Protein AF-A0A5E4CNP3-F1 (afdb_monomer_lite)

Radius of gyration: 19.16 Å; chains: 1; bounding box: 56×32×49 Å

Foldseek 3Di:
DVVVVVVVVVVVVVVVVVVVVVVVVVCVVVVNDDDDAAEAEAEQCVVPDLVNLVVLVVCCVDPRHHNYDYHHPDLCNLLRSLVSLCVVVVAAEDPQLSVVRSVVCVQAPSVVSSVLRVQLCVQCVVVVHRHRDNVSSVVSCVVVPDPGPDPPD

Sequence (153 aa):
MEIKKTEVLIEYFHRAIGEINKVGNKYIDQGVSELVPSVLFVDEVHILDIKGFTSLHQALESSIIPIMIFASNRGHCVIRTTKIRAQMEWIHISEEALNHLGKMGTKTTLRSLVQLLTPANLLAKINGKDSIEQESMEETSKLFMMPNPQPRS

pLDDT: mean 72.31, std 10.83, range [38.94, 89.69]

Organism: Marmota monax (NCBI:txid9995)

Secondary structure (DSSP, 8-state):
-HHHHHHHHHHHHHHHHHHHHHHHHHHHHTTS---PPPEEEETTGGG--HHHHHHHHHHHHSSS--EEEE--SSTTHHHHHHHHHHHHTT-EE-HHHHHHHHHHHHHS-HHHHHHHHHHHHHHHHHTT-SEE-HHHHHHHHHHTT--------

InterPro domains:
  IPR010339 TIP49, P-loop domain [PF06068] (19-86)
  IPR027238 RuvB-like [PTHR11093] (19-83)
  IPR027417 P-loop containing nucleoside triphosphate hydrolase [G3DSA:3.40.50.300] (20-86)
  IPR027417 P-loop containing nucleoside triphosphate hydrolase [SSF52540] (36-142)

Structure (mmCIF, N/CA/C/O backbone):
data_AF-A0A5E4CNP3-F1
#
_entry.id   AF-A0A5E4CNP3-F1
#
loop_
_atom_site.group_PDB
_atom_site.id
_atom_site.type_symbol
_atom_site.label_atom_id
_atom_site.label_alt_id
_atom_site.label_comp_id
_atom_site.label_asym_id
_atom_site.label_entity_id
_atom_site.label_seq_id
_atom_site.pdbx_PDB_ins_code
_atom_site.Cartn_x
_atom_site.Cartn_y
_atom_site.Cartn_z
_atom_site.occupancy
_atom_site.B_iso_or_equiv
_atom_site.auth_seq_id
_atom_site.auth_comp_id
_atom_site.auth_asym_id
_atom_site.auth_atom_id
_atom_site.pdbx_PDB_model_num
ATOM 1 N N . MET A 1 1 ? 32.335 -14.540 2.575 1.00 49.75 1 MET A N 1
ATOM 2 C CA . MET A 1 1 ? 32.788 -14.098 1.234 1.00 49.75 1 MET A CA 1
ATOM 3 C C . MET A 1 1 ? 31.619 -13.927 0.257 1.00 49.75 1 MET A C 1
ATOM 5 O O . MET A 1 1 ? 31.687 -13.029 -0.567 1.00 49.75 1 MET A O 1
ATOM 9 N N . GLU A 1 2 ? 30.536 -14.707 0.375 1.00 53.06 2 GLU A N 1
ATOM 10 C CA . GLU A 1 2 ? 29.343 -14.592 -0.490 1.00 53.06 2 GLU A CA 1
ATOM 11 C C . GLU A 1 2 ? 28.507 -13.319 -0.284 1.00 53.06 2 GLU A C 1
ATOM 13 O O . GLU A 1 2 ? 28.112 -12.710 -1.269 1.00 53.06 2 GLU A O 1
ATOM 18 N N . ILE A 1 3 ? 28.320 -12.846 0.955 1.00 52.38 3 ILE A N 1
ATOM 19 C CA . ILE A 1 3 ? 27.497 -11.649 1.247 1.00 52.38 3 ILE A CA 1
ATOM 20 C C . ILE A 1 3 ? 28.026 -10.395 0.518 1.00 52.38 3 ILE A C 1
ATOM 22 O O . ILE A 1 3 ? 27.251 -9.644 -0.067 1.00 52.38 3 ILE A O 1
ATOM 26 N N . LYS A 1 4 ? 29.357 -10.234 0.437 1.00 55.25 4 LYS A N 1
ATOM 27 C CA . LYS A 1 4 ? 30.001 -9.127 -0.294 1.00 55.25 4 LYS A CA 1
ATOM 28 C C . LYS A 1 4 ? 29.772 -9.180 -1.808 1.00 55.25 4 LYS A C 1
ATOM 30 O O . LYS A 1 4 ? 29.742 -8.136 -2.443 1.00 55.25 4 LYS A O 1
ATOM 35 N N . LYS A 1 5 ? 29.627 -10.370 -2.409 1.00 56.72 5 LYS A N 1
ATOM 36 C CA . LYS A 1 5 ? 29.337 -10.482 -3.850 1.00 56.72 5 LYS A CA 1
ATOM 37 C C . LYS A 1 5 ? 27.907 -10.048 -4.158 1.00 56.72 5 LYS A C 1
ATOM 39 O O . LYS A 1 5 ? 27.693 -9.391 -5.170 1.00 56.72 5 LYS A O 1
ATOM 44 N N . THR A 1 6 ? 26.959 -10.384 -3.286 1.00 55.00 6 THR A N 1
ATOM 45 C CA . THR A 1 6 ? 25.553 -9.995 -3.441 1.00 55.00 6 THR A CA 1
ATOM 46 C C . THR A 1 6 ? 25.374 -8.481 -3.327 1.00 55.00 6 THR A C 1
ATOM 48 O O . THR A 1 6 ? 24.694 -7.892 -4.159 1.00 55.00 6 THR A O 1
ATOM 51 N N . GLU A 1 7 ? 26.037 -7.831 -2.365 1.00 65.12 7 GLU A N 1
ATOM 52 C CA . GLU A 1 7 ? 26.006 -6.365 -2.221 1.00 65.12 7 GLU A CA 1
ATOM 53 C C . GLU A 1 7 ? 26.601 -5.646 -3.439 1.00 65.12 7 GLU A C 1
ATOM 55 O O . GLU A 1 7 ? 25.975 -4.737 -3.979 1.00 65.12 7 GLU A O 1
ATOM 60 N N . VAL A 1 8 ? 27.756 -6.104 -3.934 1.00 74.25 8 VAL A N 1
ATOM 61 C CA . VAL A 1 8 ? 28.399 -5.532 -5.131 1.00 74.25 8 VAL A CA 1
ATOM 62 C C . VAL A 1 8 ? 27.535 -5.720 -6.381 1.00 74.25 8 VAL A C 1
ATOM 64 O O . VAL A 1 8 ? 27.463 -4.829 -7.224 1.00 74.25 8 VAL A O 1
ATOM 67 N N . LEU A 1 9 ? 26.850 -6.860 -6.510 1.00 69.06 9 LEU A N 1
ATOM 68 C CA . LEU A 1 9 ? 25.945 -7.113 -7.633 1.00 69.06 9 LEU A CA 1
ATOM 69 C C . LEU A 1 9 ? 24.734 -6.168 -7.603 1.00 69.06 9 LEU A C 1
ATOM 71 O O . LEU A 1 9 ? 24.359 -5.627 -8.642 1.00 69.06 9 LEU A O 1
ATOM 75 N N . ILE A 1 10 ? 24.152 -5.943 -6.420 1.00 69.56 10 ILE A N 1
ATOM 76 C CA . ILE A 1 10 ? 23.043 -4.998 -6.222 1.00 69.56 10 ILE A CA 1
ATOM 77 C C . ILE A 1 10 ? 23.493 -3.570 -6.555 1.00 69.56 10 ILE A C 1
ATOM 79 O O . ILE A 1 10 ? 22.785 -2.849 -7.257 1.00 69.56 10 ILE A O 1
ATOM 83 N N . GLU A 1 11 ? 24.684 -3.170 -6.106 1.00 74.25 11 GLU A N 1
ATOM 84 C CA . GLU A 1 11 ? 25.258 -1.858 -6.415 1.00 74.25 11 GLU A CA 1
ATOM 85 C C . GLU A 1 11 ? 25.462 -1.669 -7.927 1.00 74.25 11 GLU A C 1
ATOM 87 O O . GLU A 1 11 ? 25.058 -0.652 -8.496 1.00 74.25 11 GLU A O 1
ATOM 92 N N . TYR A 1 12 ? 26.026 -2.674 -8.603 1.00 77.00 12 TYR A N 1
ATOM 93 C CA . TYR A 1 12 ? 26.245 -2.639 -10.048 1.00 77.00 12 TYR A CA 1
ATOM 94 C C . TYR A 1 12 ? 24.926 -2.549 -10.823 1.00 77.00 12 TYR A C 1
ATOM 96 O O . TYR A 1 12 ? 24.817 -1.793 -11.789 1.00 77.00 12 TYR A O 1
ATOM 104 N N . PHE A 1 13 ? 23.907 -3.283 -10.374 1.00 72.81 13 PHE A N 1
ATOM 105 C CA . PHE A 1 13 ? 22.581 -3.264 -10.979 1.00 72.81 13 PHE A CA 1
ATOM 106 C C . PHE A 1 13 ? 21.908 -1.893 -10.838 1.00 72.81 13 PHE A C 1
ATOM 108 O O . PHE A 1 13 ? 21.435 -1.338 -11.831 1.00 72.81 13 PHE A O 1
ATOM 115 N N . HIS A 1 14 ? 21.930 -1.295 -9.642 1.00 74.44 14 HIS A N 1
ATOM 116 C CA . HIS A 1 14 ? 21.411 0.060 -9.433 1.00 74.44 14 HIS A CA 1
ATOM 117 C C . HIS A 1 14 ? 22.147 1.095 -10.285 1.00 74.44 14 HIS A C 1
ATOM 119 O O . HIS A 1 14 ? 21.514 1.976 -10.869 1.00 74.44 14 HIS A O 1
ATOM 125 N N . ARG A 1 15 ? 23.472 0.969 -10.412 1.00 77.31 15 ARG A N 1
ATOM 126 C CA . ARG A 1 15 ? 24.269 1.851 -11.266 1.00 77.31 15 ARG A CA 1
ATOM 127 C C . ARG A 1 15 ? 23.888 1.712 -12.741 1.00 77.31 15 ARG A C 1
ATOM 129 O O . ARG A 1 15 ? 23.704 2.725 -13.408 1.00 77.31 15 ARG A O 1
ATOM 136 N N . ALA A 1 16 ? 23.715 0.487 -13.234 1.00 75.00 16 ALA A N 1
ATOM 137 C CA . ALA A 1 16 ? 23.291 0.235 -14.611 1.00 75.00 16 ALA A CA 1
ATOM 138 C C . ALA A 1 16 ? 21.899 0.823 -14.903 1.00 75.00 16 ALA A C 1
ATOM 140 O O . ALA A 1 16 ? 21.721 1.496 -15.916 1.00 75.00 16 ALA A O 1
ATOM 141 N N . ILE A 1 17 ? 20.937 0.640 -13.991 1.00 74.31 17 ILE A N 1
ATOM 142 C CA . ILE A 1 17 ? 19.592 1.233 -14.097 1.00 74.31 17 ILE A CA 1
ATOM 143 C C . ILE A 1 17 ? 19.681 2.767 -14.125 1.00 74.31 17 ILE A C 1
ATOM 145 O O . ILE A 1 17 ? 19.023 3.407 -14.942 1.00 74.31 17 ILE A O 1
ATOM 149 N N . GLY A 1 18 ? 20.519 3.366 -13.272 1.00 78.25 18 GLY A N 1
ATOM 150 C CA . GLY A 1 18 ? 20.725 4.815 -13.231 1.00 78.25 18 GLY A CA 1
ATOM 151 C C . GLY A 1 18 ? 21.272 5.389 -14.542 1.00 78.25 18 GLY A C 1
ATOM 152 O O . GLY A 1 18 ? 20.763 6.398 -15.030 1.00 78.25 18 GLY A O 1
ATOM 153 N N . GLU A 1 19 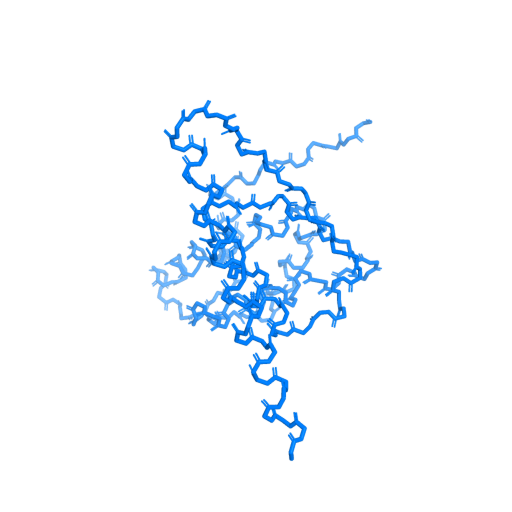? 22.263 4.727 -15.145 1.00 81.50 19 GLU A N 1
ATOM 154 C CA . GLU A 1 19 ? 22.816 5.122 -16.448 1.00 81.50 19 GLU A CA 1
ATOM 155 C C . GLU A 1 19 ? 21.769 5.007 -17.567 1.00 81.50 19 GLU A C 1
ATOM 157 O O . GLU A 1 19 ? 21.609 5.937 -18.361 1.00 81.50 19 GLU A O 1
ATOM 162 N N . ILE A 1 20 ? 20.994 3.916 -17.593 1.00 80.88 20 ILE A N 1
ATOM 163 C CA . ILE A 1 20 ? 19.904 3.725 -18.564 1.00 80.88 20 ILE A CA 1
ATOM 164 C C . ILE A 1 20 ? 18.847 4.823 -18.411 1.00 80.88 20 ILE A C 1
ATOM 166 O O . ILE A 1 20 ? 18.460 5.435 -19.405 1.00 80.88 20 ILE A O 1
ATOM 170 N N . ASN A 1 21 ? 18.425 5.129 -17.183 1.00 78.56 21 ASN A N 1
ATOM 171 C CA . ASN A 1 21 ? 17.427 6.166 -16.916 1.00 78.56 21 ASN A CA 1
ATOM 172 C C . ASN A 1 21 ? 17.912 7.552 -17.351 1.00 78.56 21 ASN A C 1
ATOM 174 O O . ASN A 1 21 ? 17.148 8.328 -17.918 1.00 78.56 21 ASN A O 1
ATOM 178 N N . LYS A 1 22 ? 19.193 7.863 -17.136 1.00 84.31 22 LYS A N 1
ATOM 179 C CA . LYS A 1 22 ? 19.790 9.133 -17.564 1.00 84.31 22 LYS A CA 1
ATOM 180 C C . LYS A 1 22 ? 19.779 9.284 -19.084 1.00 84.31 22 LYS A C 1
ATOM 182 O O . LYS A 1 22 ? 19.458 10.355 -19.597 1.00 84.31 22 LYS A O 1
ATOM 187 N N . VAL A 1 23 ? 20.129 8.218 -19.799 1.00 84.62 23 VAL A N 1
ATOM 188 C CA . VAL A 1 23 ? 20.118 8.193 -21.264 1.00 84.62 23 VAL A CA 1
ATOM 189 C C . VAL A 1 23 ? 18.684 8.260 -21.794 1.00 84.62 23 VAL A C 1
ATOM 191 O O . VAL A 1 23 ? 18.409 9.071 -22.672 1.00 84.62 23 VAL A O 1
ATOM 194 N N . GLY A 1 24 ? 17.763 7.483 -21.221 1.00 81.38 24 GLY A N 1
ATOM 195 C CA . GLY A 1 24 ? 16.344 7.495 -21.581 1.00 81.38 24 GLY A CA 1
ATOM 196 C C . GLY A 1 24 ? 15.707 8.874 -21.402 1.00 81.38 24 GLY A C 1
ATOM 197 O O . GLY A 1 24 ? 15.124 9.400 -22.345 1.00 81.38 24 GLY A O 1
ATOM 198 N N . ASN A 1 25 ? 15.912 9.511 -20.245 1.00 82.00 25 ASN A N 1
ATOM 199 C CA . ASN A 1 25 ? 15.406 10.861 -19.978 1.00 82.00 25 ASN A CA 1
ATOM 200 C C . ASN A 1 25 ? 15.953 11.892 -20.968 1.00 82.00 25 ASN A C 1
ATOM 202 O O . ASN A 1 25 ? 15.202 12.729 -21.453 1.00 82.00 25 ASN A O 1
ATOM 206 N N . LYS A 1 26 ? 17.227 11.784 -21.360 1.00 85.50 26 LYS A N 1
ATOM 207 C CA . LYS A 1 26 ? 17.808 12.671 -22.375 1.00 85.50 26 LYS A CA 1
ATOM 208 C C . LYS A 1 26 ? 17.099 12.556 -23.731 1.00 85.50 26 LYS A C 1
ATOM 210 O O . LYS A 1 26 ? 16.916 13.571 -24.394 1.00 85.50 26 LYS A O 1
ATOM 215 N N . TYR A 1 27 ? 16.709 11.353 -24.155 1.00 83.88 27 TYR A N 1
ATOM 216 C CA . TYR A 1 27 ? 15.967 11.166 -25.409 1.00 83.88 27 TYR A CA 1
ATOM 217 C C . TYR A 1 27 ? 14.518 11.660 -25.321 1.00 83.88 27 TYR A C 1
ATOM 219 O O . TYR A 1 27 ? 13.987 12.157 -26.317 1.00 83.88 27 TYR A O 1
ATOM 227 N N . ILE A 1 28 ? 13.913 11.581 -24.133 1.00 82.94 28 ILE A N 1
ATOM 228 C CA . ILE A 1 28 ? 12.589 12.148 -23.847 1.00 82.94 28 ILE A CA 1
ATOM 229 C C . ILE A 1 28 ? 12.639 13.679 -23.906 1.00 82.94 28 ILE A C 1
ATOM 231 O O . ILE A 1 28 ? 11.856 14.282 -24.635 1.00 82.94 28 ILE A O 1
ATOM 235 N N . ASP A 1 29 ? 13.615 14.305 -23.241 1.00 84.69 29 ASP A N 1
ATOM 236 C CA . ASP A 1 29 ? 13.800 15.765 -23.231 1.00 84.69 29 ASP A CA 1
ATOM 237 C C . ASP A 1 29 ? 14.104 16.332 -24.628 1.00 84.69 29 ASP A C 1
ATOM 239 O O . ASP A 1 29 ? 13.740 17.461 -24.951 1.00 84.69 29 ASP A O 1
ATOM 243 N N . GLN A 1 30 ? 14.768 15.544 -25.480 1.00 89.69 30 GLN A N 1
ATOM 244 C CA . GLN A 1 30 ? 15.049 15.899 -26.875 1.00 89.69 30 GLN A CA 1
ATOM 245 C C . GLN A 1 30 ? 13.852 15.673 -27.816 1.00 89.69 30 GLN A C 1
ATOM 247 O O . GLN A 1 30 ? 13.959 15.970 -29.005 1.00 89.69 30 GLN A O 1
ATOM 252 N N . GLY A 1 31 ? 12.734 15.136 -27.317 1.00 81.94 31 GLY A N 1
ATOM 253 C CA . GLY A 1 31 ? 11.542 14.831 -28.111 1.00 81.94 31 GLY A CA 1
ATOM 254 C C . GLY A 1 31 ? 11.729 13.683 -29.109 1.00 81.94 31 GLY A C 1
ATOM 255 O O . GLY A 1 31 ? 10.934 13.542 -30.034 1.00 81.94 31 GLY A O 1
ATOM 256 N N . VAL A 1 32 ? 12.782 12.873 -28.950 1.00 85.06 32 VAL A N 1
ATOM 257 C CA . VAL A 1 32 ? 13.113 11.748 -29.847 1.00 85.06 32 VAL A CA 1
ATOM 258 C C . VAL A 1 32 ? 12.363 10.476 -29.439 1.00 85.06 32 VAL A C 1
ATOM 260 O O . VAL A 1 32 ? 12.139 9.593 -30.264 1.00 85.06 32 VAL A O 1
ATOM 263 N N . SER A 1 33 ? 11.957 10.378 -28.172 1.00 78.31 33 SER A N 1
ATOM 264 C CA . SER A 1 33 ? 11.205 9.245 -27.637 1.00 78.31 33 SER A CA 1
ATOM 265 C C . SER A 1 33 ? 10.105 9.703 -26.690 1.00 78.31 33 SER A C 1
ATOM 267 O O . SER A 1 33 ? 10.337 10.562 -25.844 1.00 78.31 33 SER A O 1
ATOM 269 N N . GLU A 1 34 ? 8.941 9.070 -26.772 1.00 71.12 34 GLU A N 1
ATOM 270 C CA . GLU A 1 34 ? 7.873 9.221 -25.789 1.00 71.12 34 GLU A CA 1
ATOM 271 C C . GLU A 1 34 ? 7.932 8.070 -24.786 1.00 71.12 34 GLU A C 1
ATOM 273 O O . GLU A 1 34 ? 8.192 6.915 -25.134 1.00 71.12 34 GLU A O 1
ATOM 278 N N . LEU A 1 35 ? 7.695 8.391 -23.522 1.00 68.12 35 LEU A N 1
ATOM 279 C CA . LEU A 1 35 ? 7.672 7.403 -22.467 1.00 68.12 35 LEU A CA 1
ATOM 280 C C . LEU A 1 35 ? 6.260 6.822 -22.319 1.00 68.12 35 LEU A C 1
ATOM 282 O O . LEU A 1 35 ? 5.335 7.511 -21.896 1.00 68.12 35 LEU A O 1
ATOM 286 N N . VAL A 1 36 ? 6.109 5.534 -22.622 1.00 70.56 36 VAL A N 1
ATOM 287 C CA . VAL A 1 36 ? 4.823 4.837 -22.508 1.00 70.56 36 VAL A CA 1
ATOM 288 C C . VAL A 1 36 ? 4.695 4.194 -21.119 1.00 70.56 36 VAL A C 1
ATOM 290 O O . VAL A 1 36 ? 5.576 3.420 -20.732 1.00 70.56 36 VAL A O 1
ATOM 293 N N . PRO A 1 37 ? 3.613 4.455 -20.360 1.00 62.94 37 PRO A N 1
ATOM 294 C CA . PRO A 1 37 ? 3.361 3.782 -19.089 1.00 62.94 37 PRO A CA 1
ATOM 295 C C . PRO A 1 37 ? 3.243 2.268 -19.294 1.00 62.94 37 PRO A C 1
ATOM 297 O O . PRO A 1 37 ? 2.395 1.801 -20.055 1.00 62.94 37 PRO A O 1
ATOM 300 N N . SER A 1 38 ? 4.078 1.486 -18.612 1.00 68.56 38 SER A N 1
ATOM 301 C CA . SER A 1 38 ? 3.994 0.025 -18.656 1.00 68.56 38 SER A CA 1
ATOM 302 C C . SER A 1 38 ? 2.976 -0.509 -17.643 1.00 68.56 38 SER A C 1
ATOM 304 O O . SER A 1 38 ? 2.619 0.155 -16.669 1.00 68.56 38 SER A O 1
ATOM 306 N N . VAL A 1 39 ? 2.470 -1.721 -17.877 1.00 69.19 39 VAL A N 1
ATOM 307 C CA . VAL A 1 39 ? 1.619 -2.440 -16.920 1.00 69.19 39 VAL A CA 1
ATOM 308 C C . VAL A 1 39 ? 2.489 -3.467 -16.206 1.00 69.19 39 VAL A C 1
ATOM 310 O O . VAL A 1 39 ? 3.126 -4.291 -16.859 1.00 69.19 39 VAL A O 1
ATOM 313 N N . LEU A 1 40 ? 2.510 -3.436 -14.874 1.00 72.25 40 LEU A N 1
ATOM 314 C CA . LEU A 1 40 ? 3.175 -4.453 -14.065 1.00 72.25 40 LEU A CA 1
ATOM 315 C C . LEU A 1 40 ? 2.121 -5.384 -13.471 1.00 72.25 40 LEU A C 1
ATOM 317 O O . LEU A 1 40 ? 1.318 -4.960 -12.641 1.00 72.25 40 LEU A O 1
ATOM 321 N N . PHE A 1 41 ? 2.136 -6.651 -13.875 1.00 73.81 41 PHE A N 1
ATOM 322 C CA . PHE A 1 41 ? 1.270 -7.677 -13.303 1.00 73.81 41 PHE A CA 1
ATOM 323 C C . PHE A 1 41 ? 2.028 -8.470 -12.237 1.00 73.81 41 PHE A C 1
ATOM 325 O O . PHE A 1 41 ? 3.110 -8.992 -12.500 1.00 73.81 41 PHE A O 1
ATOM 332 N N . VAL A 1 42 ? 1.460 -8.559 -11.038 1.00 76.06 42 VAL A N 1
ATOM 333 C CA . VAL A 1 42 ? 1.998 -9.345 -9.925 1.00 76.06 42 VAL A CA 1
ATOM 334 C C . VAL A 1 42 ? 0.954 -10.381 -9.545 1.00 76.06 42 VAL A C 1
ATOM 336 O O . VAL A 1 42 ? -0.060 -10.045 -8.931 1.00 76.06 42 VAL A O 1
ATOM 339 N N . ASP A 1 43 ? 1.211 -11.629 -9.923 1.00 77.81 43 ASP A N 1
ATOM 340 C CA . ASP A 1 43 ? 0.388 -12.764 -9.518 1.00 77.81 43 ASP A CA 1
ATOM 341 C C . ASP A 1 43 ? 0.773 -13.259 -8.120 1.00 77.81 43 ASP A C 1
ATOM 343 O O . ASP A 1 43 ? 1.900 -13.067 -7.661 1.00 77.81 43 ASP A O 1
ATOM 347 N N . GLU A 1 44 ? -0.180 -13.877 -7.434 1.00 73.62 44 GLU A N 1
ATOM 348 C CA . GLU A 1 44 ? -0.048 -14.415 -6.081 1.00 73.62 44 GLU A CA 1
ATOM 349 C C . GLU A 1 44 ? 0.653 -13.481 -5.084 1.00 73.62 44 GLU A C 1
ATOM 351 O O . GLU A 1 44 ? 1.457 -13.888 -4.242 1.00 73.62 44 GLU A O 1
ATOM 356 N N . VAL A 1 45 ? 0.274 -12.203 -5.111 1.00 70.94 45 VAL A N 1
ATOM 357 C CA . VAL A 1 45 ? 0.823 -11.139 -4.247 1.00 70.94 45 VAL A CA 1
ATOM 358 C C . VAL A 1 45 ? 0.756 -11.460 -2.742 1.00 70.94 45 VAL A C 1
ATOM 360 O O . VAL A 1 45 ? 1.480 -10.878 -1.939 1.00 70.94 45 VAL A O 1
ATOM 363 N N . HIS A 1 46 ? -0.066 -12.426 -2.323 1.00 71.62 46 HIS A N 1
ATOM 364 C CA . HIS A 1 46 ? -0.097 -12.918 -0.945 1.00 71.62 46 HIS A CA 1
ATOM 365 C C . HIS A 1 46 ? 1.234 -13.563 -0.485 1.00 71.62 46 HIS A C 1
ATOM 367 O O . HIS A 1 46 ? 1.474 -13.670 0.722 1.00 71.62 46 HIS A O 1
ATOM 373 N N . ILE A 1 47 ? 2.100 -13.973 -1.417 1.00 75.38 47 ILE A N 1
ATOM 374 C CA . ILE A 1 47 ? 3.453 -14.490 -1.155 1.00 75.38 47 ILE A CA 1
ATOM 375 C C . ILE A 1 47 ? 4.421 -13.344 -0.811 1.00 75.38 47 ILE A C 1
ATOM 377 O O . ILE A 1 47 ? 5.383 -13.546 -0.070 1.00 75.38 47 ILE A O 1
ATOM 381 N N . LEU A 1 48 ? 4.140 -12.125 -1.281 1.00 71.62 48 LEU A N 1
ATOM 382 C CA . LEU A 1 48 ? 5.041 -10.981 -1.186 1.00 71.62 48 LEU A CA 1
ATOM 383 C C . LEU A 1 48 ? 5.184 -10.472 0.255 1.00 71.62 48 LEU A C 1
ATOM 385 O O . LEU A 1 48 ? 4.198 -10.143 0.919 1.00 71.62 48 LEU A O 1
ATOM 389 N N . ASP A 1 49 ? 6.408 -10.410 0.770 1.00 72.88 49 ASP A N 1
ATOM 390 C CA . ASP A 1 49 ? 6.719 -9.918 2.114 1.00 72.88 49 ASP A CA 1
ATOM 391 C C . ASP A 1 49 ? 6.711 -8.380 2.204 1.00 72.88 49 ASP A C 1
ATOM 393 O O . ASP A 1 49 ? 6.543 -7.668 1.214 1.00 72.88 49 ASP A O 1
ATOM 397 N N . ILE A 1 50 ? 6.865 -7.852 3.424 1.00 65.31 50 ILE A N 1
ATOM 398 C CA . ILE A 1 50 ? 6.857 -6.400 3.665 1.00 65.31 50 ILE A CA 1
ATOM 399 C C . ILE A 1 50 ? 7.927 -5.670 2.848 1.00 65.31 50 ILE A C 1
ATOM 401 O O . ILE A 1 50 ? 7.670 -4.580 2.347 1.00 65.31 50 ILE A O 1
ATOM 405 N N . LYS A 1 51 ? 9.096 -6.293 2.653 1.00 68.00 51 LYS A N 1
ATOM 406 C CA . LYS A 1 51 ? 10.199 -5.717 1.880 1.00 68.00 51 LYS A CA 1
ATOM 407 C C . LYS A 1 51 ? 9.839 -5.612 0.402 1.00 68.00 51 LYS A C 1
ATOM 409 O O . LYS A 1 51 ? 10.054 -4.555 -0.183 1.00 68.00 51 LYS A O 1
ATOM 414 N N . GLY A 1 52 ? 9.226 -6.649 -0.171 1.00 72.12 52 GLY A N 1
ATOM 415 C CA . GLY A 1 52 ? 8.719 -6.613 -1.540 1.00 72.12 52 GLY A CA 1
ATOM 416 C C . GLY A 1 52 ? 7.686 -5.505 -1.745 1.00 72.12 52 GLY A C 1
ATOM 417 O O . GLY A 1 52 ? 7.768 -4.768 -2.725 1.00 72.12 52 GLY A O 1
ATOM 418 N N . PHE A 1 53 ? 6.766 -5.312 -0.795 1.00 71.00 53 PHE A N 1
ATOM 419 C CA . PHE A 1 53 ? 5.809 -4.202 -0.858 1.00 71.00 53 PHE A CA 1
ATOM 420 C C . PHE A 1 53 ? 6.476 -2.828 -0.763 1.00 71.00 53 PHE A C 1
ATOM 422 O O . PHE A 1 53 ? 6.097 -1.932 -1.512 1.00 71.00 53 PHE A O 1
ATOM 429 N N . THR A 1 54 ? 7.471 -2.651 0.110 1.00 68.69 54 THR A N 1
ATOM 430 C CA . THR A 1 54 ? 8.227 -1.393 0.203 1.00 68.69 54 THR A CA 1
ATOM 431 C C . THR A 1 54 ? 8.963 -1.087 -1.101 1.00 68.69 54 THR A C 1
ATOM 433 O O . THR A 1 54 ? 8.892 0.040 -1.579 1.00 68.69 54 THR A O 1
ATOM 436 N N . SER A 1 55 ? 9.600 -2.079 -1.729 1.00 71.56 55 SER A N 1
ATOM 437 C CA . SER A 1 55 ? 10.276 -1.893 -3.021 1.00 71.56 55 SER A CA 1
ATOM 438 C C . SER A 1 55 ? 9.304 -1.567 -4.158 1.00 71.56 55 SER A C 1
ATOM 440 O O . SER A 1 55 ? 9.584 -0.688 -4.971 1.00 71.56 55 SER A O 1
ATOM 442 N N . LEU A 1 56 ? 8.135 -2.216 -4.205 1.00 72.44 56 LEU A N 1
ATOM 443 C CA . LEU A 1 56 ? 7.083 -1.859 -5.163 1.00 72.44 56 LEU A CA 1
ATOM 444 C C . LEU A 1 56 ? 6.559 -0.444 -4.913 1.00 72.44 56 LEU A C 1
ATOM 446 O O . LEU A 1 56 ? 6.314 0.292 -5.860 1.00 72.44 56 LEU A O 1
ATOM 450 N N . HIS A 1 57 ? 6.417 -0.041 -3.652 1.00 68.81 57 HIS A N 1
ATOM 451 C CA . HIS A 1 57 ? 5.982 1.305 -3.304 1.00 68.81 57 HIS A CA 1
ATOM 452 C C . HIS A 1 57 ? 6.999 2.370 -3.724 1.00 68.81 57 HIS A C 1
ATOM 454 O O . HIS A 1 57 ? 6.615 3.362 -4.327 1.00 68.81 57 HIS A O 1
ATOM 460 N N . GLN A 1 58 ? 8.293 2.124 -3.515 1.00 70.88 58 GLN A N 1
ATOM 461 C CA . GLN A 1 58 ? 9.359 2.990 -4.029 1.00 70.88 58 GLN A CA 1
ATOM 462 C C . GLN A 1 58 ? 9.316 3.098 -5.561 1.00 70.88 58 GLN 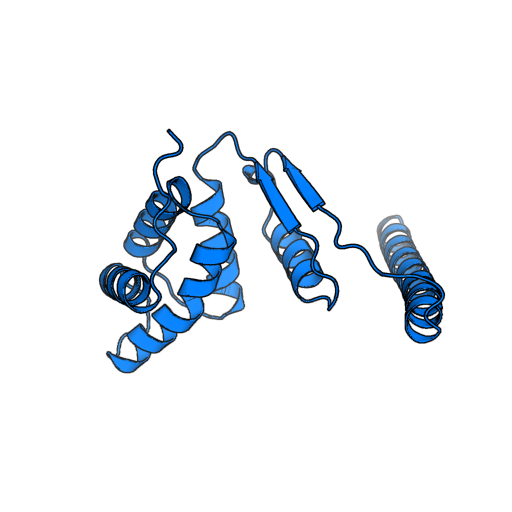A C 1
ATOM 464 O O . GLN A 1 58 ? 9.515 4.175 -6.114 1.00 70.88 58 GLN A O 1
ATOM 469 N N . ALA A 1 59 ? 8.990 2.006 -6.262 1.00 67.75 59 ALA A N 1
ATOM 470 C CA . ALA A 1 59 ? 8.780 2.042 -7.709 1.00 67.75 59 ALA A CA 1
ATOM 471 C C . ALA A 1 59 ? 7.531 2.856 -8.113 1.00 67.75 59 ALA A C 1
ATOM 473 O O . ALA A 1 59 ? 7.510 3.426 -9.200 1.00 67.75 59 ALA A O 1
ATOM 474 N N . LEU A 1 60 ? 6.515 2.943 -7.244 1.00 60.88 60 LEU A N 1
ATOM 475 C CA . LEU A 1 60 ? 5.322 3.782 -7.428 1.00 60.88 60 LEU A CA 1
ATOM 476 C C . LEU A 1 60 ? 5.552 5.262 -7.064 1.00 60.88 60 LEU A C 1
ATOM 478 O O . LEU A 1 60 ? 4.726 6.091 -7.426 1.00 60.88 60 LEU A O 1
ATOM 482 N N . GLU A 1 61 ? 6.629 5.602 -6.356 1.00 60.06 61 GLU A N 1
ATOM 483 C CA . GLU A 1 61 ? 7.026 6.993 -6.066 1.00 60.06 61 GLU A CA 1
ATOM 484 C C . GLU A 1 61 ? 7.891 7.604 -7.182 1.00 60.06 61 GLU A C 1
ATOM 486 O O . GLU A 1 61 ? 8.126 8.812 -7.209 1.00 60.06 61 GLU A O 1
ATOM 491 N N . SER A 1 62 ? 8.347 6.781 -8.131 1.00 62.38 62 SER A N 1
ATOM 492 C CA . SER A 1 62 ? 9.006 7.245 -9.350 1.00 62.38 62 SER A CA 1
ATOM 493 C C . SER A 1 62 ? 8.043 8.082 -10.197 1.00 62.38 62 SER A C 1
ATOM 495 O O . SER A 1 62 ? 6.850 7.794 -10.263 1.00 62.38 62 SER A O 1
ATOM 497 N N . SER A 1 63 ? 8.560 9.077 -10.925 1.00 53.84 63 SER A N 1
ATOM 498 C CA . SER A 1 63 ? 7.763 9.909 -11.846 1.00 53.84 63 SER A CA 1
ATOM 499 C C . SER A 1 63 ? 7.067 9.100 -12.949 1.00 53.84 63 SER A C 1
ATOM 501 O O . SER A 1 63 ? 6.141 9.586 -13.595 1.00 53.84 63 SER A O 1
ATOM 503 N N . ILE A 1 64 ? 7.498 7.853 -13.143 1.00 59.56 64 ILE A N 1
ATOM 504 C CA . ILE A 1 64 ? 6.999 6.908 -14.130 1.00 59.56 64 ILE A CA 1
ATOM 505 C C . ILE A 1 64 ? 6.347 5.760 -13.371 1.00 59.56 64 ILE A C 1
ATOM 507 O O . ILE A 1 64 ? 6.999 4.779 -13.014 1.00 59.56 64 ILE A O 1
ATOM 511 N N . ILE A 1 65 ? 5.055 5.904 -13.098 1.00 56.16 65 ILE A N 1
ATOM 512 C CA . ILE A 1 65 ? 4.292 4.915 -12.342 1.00 56.16 65 ILE A CA 1
ATOM 513 C C . ILE A 1 65 ? 3.677 3.921 -13.332 1.00 56.16 65 ILE A C 1
ATOM 515 O O . ILE A 1 65 ? 2.728 4.285 -14.036 1.00 56.16 65 ILE A O 1
ATOM 519 N N . PRO A 1 66 ? 4.152 2.664 -13.401 1.00 61.66 66 PRO A N 1
ATOM 520 C CA . PRO A 1 66 ? 3.452 1.647 -14.163 1.00 61.66 66 PRO A CA 1
ATOM 521 C C . PRO A 1 66 ? 2.085 1.361 -13.534 1.00 61.66 66 PRO A C 1
ATOM 523 O O . PRO A 1 66 ? 1.906 1.402 -12.310 1.00 61.66 66 PRO A O 1
ATOM 526 N N . ILE A 1 67 ? 1.097 1.019 -14.360 1.00 63.19 67 ILE A N 1
ATOM 527 C CA . ILE A 1 67 ? -0.181 0.518 -13.852 1.00 63.19 67 ILE A CA 1
ATOM 528 C C . ILE A 1 67 ? 0.096 -0.844 -13.206 1.00 63.19 67 ILE A C 1
ATOM 530 O O . ILE A 1 67 ? 0.306 -1.834 -13.900 1.00 63.19 67 ILE A O 1
ATOM 534 N N . MET A 1 68 ? 0.121 -0.897 -11.872 1.00 68.50 68 MET A N 1
ATOM 535 C CA . MET A 1 68 ? 0.247 -2.155 -11.134 1.00 68.50 68 MET A CA 1
ATOM 536 C C . MET A 1 68 ? -1.096 -2.875 -11.038 1.00 68.50 68 MET A C 1
ATOM 538 O O . MET A 1 68 ? -2.076 -2.321 -10.533 1.00 68.50 68 MET A O 1
ATOM 542 N N . ILE A 1 69 ? -1.112 -4.131 -11.475 1.00 71.00 69 ILE A N 1
ATOM 543 C CA . ILE A 1 69 ? -2.226 -5.060 -11.330 1.00 71.00 69 ILE A CA 1
ATOM 544 C C . ILE A 1 69 ? -1.764 -6.182 -10.408 1.00 71.00 69 ILE A C 1
ATOM 546 O O . ILE A 1 69 ? -0.875 -6.956 -10.749 1.00 71.00 69 ILE A O 1
ATOM 550 N N . PHE A 1 70 ? -2.382 -6.263 -9.235 1.00 74.38 70 PHE A N 1
ATOM 551 C CA . PHE A 1 70 ? -2.167 -7.358 -8.301 1.00 74.38 70 PHE A CA 1
ATOM 552 C C . PHE A 1 70 ? -3.257 -8.408 -8.493 1.00 74.38 70 PHE A C 1
ATOM 554 O O . PHE A 1 70 ? -4.442 -8.089 -8.382 1.00 74.38 70 PHE A O 1
ATOM 561 N N . ALA A 1 71 ? -2.860 -9.651 -8.736 1.00 66.19 71 ALA A N 1
ATOM 562 C CA . ALA A 1 71 ? -3.737 -10.806 -8.685 1.00 66.19 71 ALA A CA 1
ATOM 563 C C . ALA A 1 71 ? -3.425 -11.622 -7.428 1.00 66.19 71 ALA A C 1
ATOM 565 O O . ALA A 1 71 ? -2.274 -11.849 -7.059 1.00 66.19 71 ALA A O 1
ATOM 566 N N . SER A 1 72 ? -4.477 -12.010 -6.716 1.00 64.38 72 SER A N 1
ATOM 567 C CA . SER A 1 72 ? -4.391 -12.937 -5.595 1.00 64.38 72 SER A CA 1
ATOM 568 C C . SER A 1 72 ? -5.624 -13.808 -5.621 1.00 64.38 72 SER A C 1
ATOM 570 O O . SER A 1 72 ? -6.741 -13.300 -5.523 1.00 64.38 72 SER A O 1
ATOM 572 N N . ASN A 1 73 ? -5.422 -15.119 -5.632 1.00 67.19 73 ASN A N 1
ATOM 573 C CA . ASN A 1 73 ? -6.512 -16.083 -5.495 1.00 67.19 73 ASN A CA 1
ATOM 574 C C . ASN A 1 73 ? -6.971 -16.237 -4.032 1.00 67.19 73 ASN A C 1
ATOM 576 O O . ASN A 1 73 ? -7.853 -17.029 -3.707 1.00 67.19 73 ASN A O 1
ATOM 580 N N . ARG A 1 74 ? -6.373 -15.455 -3.122 1.00 56.94 74 ARG A N 1
ATOM 581 C CA . ARG A 1 74 ? -6.697 -15.384 -1.696 1.00 56.94 74 ARG A CA 1
ATOM 582 C C . ARG A 1 74 ? -7.116 -13.955 -1.361 1.00 56.94 74 ARG A C 1
ATOM 584 O O . ARG A 1 74 ? -6.288 -13.047 -1.442 1.00 56.94 74 ARG A O 1
ATOM 591 N N . GLY A 1 75 ? -8.361 -13.742 -0.933 1.00 54.78 75 GLY A N 1
ATOM 592 C CA . GLY A 1 75 ? -8.937 -12.425 -0.587 1.00 54.78 75 GLY A CA 1
ATOM 593 C C . GLY A 1 75 ? -8.240 -11.641 0.546 1.00 54.78 75 GLY A C 1
ATOM 594 O O . GLY A 1 75 ? -8.748 -10.618 0.986 1.00 54.78 75 GLY A O 1
ATOM 595 N N . HIS A 1 76 ? -7.073 -12.091 1.018 1.00 59.06 76 HIS A N 1
ATOM 596 C CA . HIS A 1 76 ? -6.296 -11.518 2.122 1.00 59.06 76 HIS A CA 1
ATOM 597 C C . HIS A 1 76 ? -5.250 -10.468 1.708 1.00 59.06 76 HIS A C 1
ATOM 599 O O . HIS A 1 76 ? -4.623 -9.867 2.580 1.00 59.06 76 HIS A O 1
ATOM 605 N N . CYS A 1 77 ? -5.032 -10.229 0.409 1.00 62.12 77 CYS A N 1
ATOM 606 C CA . CYS A 1 77 ? -4.003 -9.285 -0.051 1.00 62.12 77 CYS A CA 1
ATOM 607 C C . CYS A 1 77 ? -4.231 -7.854 0.476 1.00 62.12 77 CYS A C 1
ATOM 609 O O . CYS A 1 77 ? -3.290 -7.187 0.903 1.00 62.12 77 CYS A O 1
ATOM 611 N N . VAL A 1 78 ? -5.490 -7.416 0.519 1.00 64.06 78 VAL A N 1
ATOM 612 C CA . VAL A 1 78 ? -5.879 -6.054 0.906 1.00 64.06 78 VAL A CA 1
ATOM 613 C C . VAL A 1 78 ? -5.419 -5.706 2.322 1.00 64.06 78 VAL A C 1
ATOM 615 O O . VAL A 1 78 ? -4.769 -4.687 2.531 1.00 64.06 78 VAL A O 1
ATOM 618 N N . ILE A 1 79 ? -5.678 -6.598 3.279 1.00 68.50 79 ILE A N 1
ATOM 619 C CA . ILE A 1 79 ? -5.384 -6.390 4.704 1.00 68.50 79 ILE A CA 1
ATOM 620 C C . ILE A 1 79 ? -3.876 -6.196 4.926 1.00 68.50 79 ILE A C 1
ATOM 622 O O . ILE A 1 79 ? -3.452 -5.339 5.702 1.00 68.50 79 ILE A O 1
ATOM 626 N N . ARG A 1 80 ? -3.051 -6.973 4.218 1.00 66.62 80 ARG A N 1
ATOM 627 C CA . ARG A 1 80 ? -1.590 -6.949 4.357 1.00 66.62 80 ARG A CA 1
ATOM 628 C C . ARG A 1 80 ? -0.992 -5.666 3.783 1.00 66.62 80 ARG A C 1
ATOM 630 O O . ARG A 1 80 ? -0.209 -5.017 4.471 1.00 66.62 80 ARG A O 1
ATOM 637 N N . THR A 1 81 ? -1.414 -5.258 2.587 1.00 66.75 81 THR A N 1
ATOM 638 C CA . THR A 1 81 ? -0.960 -4.015 1.939 1.00 66.75 81 THR A CA 1
ATOM 639 C C . THR A 1 81 ? -1.324 -2.780 2.767 1.00 66.75 81 THR A C 1
ATOM 641 O O . THR A 1 81 ? -0.479 -1.918 3.004 1.00 66.75 81 THR A O 1
ATOM 644 N N . THR A 1 82 ? -2.555 -2.722 3.280 1.00 74.19 82 THR A N 1
ATOM 645 C CA . THR A 1 82 ? -3.024 -1.640 4.154 1.00 74.19 82 THR A CA 1
ATOM 646 C C . THR A 1 82 ? -2.222 -1.560 5.451 1.00 74.19 82 THR A C 1
ATOM 648 O O . THR A 1 82 ? -1.809 -0.473 5.846 1.00 74.19 82 THR A O 1
ATOM 651 N N . LYS A 1 83 ? -1.954 -2.700 6.101 1.00 75.25 83 LYS A N 1
ATOM 652 C CA . LYS A 1 83 ? -1.175 -2.748 7.346 1.00 75.25 83 LYS A CA 1
ATOM 653 C C . LYS A 1 83 ? 0.252 -2.242 7.148 1.00 75.25 83 LYS A C 1
ATOM 655 O O . LYS A 1 83 ? 0.743 -1.462 7.956 1.00 75.25 83 LYS A O 1
ATOM 660 N N . ILE A 1 84 ? 0.890 -2.643 6.051 1.00 73.06 84 ILE A N 1
ATOM 661 C CA . ILE A 1 84 ? 2.237 -2.194 5.690 1.00 73.06 84 ILE A CA 1
ATOM 662 C C . ILE A 1 84 ? 2.252 -0.681 5.442 1.00 73.06 84 ILE A C 1
ATOM 664 O O . ILE A 1 84 ? 3.126 0.020 5.947 1.00 73.06 84 ILE A O 1
ATOM 668 N N . ARG A 1 85 ? 1.260 -0.154 4.714 1.00 76.25 85 ARG A N 1
ATOM 669 C CA . ARG A 1 85 ? 1.162 1.287 4.464 1.00 76.25 85 ARG A CA 1
ATOM 670 C C . ARG A 1 85 ? 0.937 2.085 5.746 1.00 76.25 85 ARG A C 1
ATOM 672 O O . ARG A 1 85 ? 1.604 3.092 5.952 1.00 76.25 85 ARG A O 1
ATOM 679 N N . ALA A 1 86 ? 0.049 1.606 6.612 1.00 80.75 86 ALA A N 1
ATOM 680 C CA . ALA A 1 86 ? -0.207 2.221 7.906 1.00 80.75 86 ALA A CA 1
ATOM 681 C C . ALA A 1 86 ? 1.067 2.282 8.761 1.00 80.75 86 ALA A C 1
ATOM 683 O O . ALA A 1 86 ? 1.377 3.326 9.320 1.00 80.75 86 ALA A O 1
ATOM 684 N N . GLN A 1 87 ? 1.860 1.205 8.782 1.00 76.50 87 GLN A N 1
ATOM 685 C CA . GLN A 1 87 ? 3.150 1.182 9.477 1.00 76.50 87 GLN A CA 1
ATOM 686 C C . GLN A 1 87 ? 4.148 2.206 8.919 1.00 76.50 87 GLN A C 1
ATOM 688 O O . GLN A 1 87 ? 4.843 2.848 9.700 1.00 76.50 87 GLN A O 1
ATOM 693 N N . MET A 1 88 ? 4.217 2.385 7.596 1.00 70.25 88 MET A N 1
ATOM 694 C CA . MET A 1 88 ? 5.112 3.378 6.982 1.00 70.25 88 MET A CA 1
ATOM 695 C C . MET A 1 88 ? 4.706 4.821 7.297 1.00 70.25 88 MET A C 1
ATOM 697 O O . MET A 1 88 ? 5.566 5.665 7.531 1.00 70.25 88 MET A O 1
ATOM 701 N N . GLU A 1 89 ? 3.404 5.104 7.311 1.00 72.69 89 GLU A N 1
ATOM 702 C CA . GLU A 1 89 ? 2.867 6.436 7.616 1.00 72.69 89 GLU A CA 1
ATOM 703 C C . GLU A 1 89 ? 2.724 6.692 9.131 1.00 72.69 89 GLU A C 1
ATOM 705 O O . GLU A 1 89 ? 2.184 7.723 9.533 1.00 72.69 89 GLU A O 1
ATOM 710 N N . TRP A 1 90 ? 3.209 5.774 9.979 1.00 77.88 90 TRP A N 1
ATOM 711 C CA . TRP A 1 90 ? 3.063 5.821 11.441 1.00 77.88 90 TRP A CA 1
ATOM 712 C C . TRP A 1 90 ? 1.600 5.951 11.903 1.00 77.88 90 TRP A C 1
ATOM 714 O O . TRP A 1 90 ? 1.284 6.612 12.893 1.00 77.88 90 TRP A O 1
ATOM 724 N N . ILE A 1 91 ? 0.692 5.310 11.170 1.00 83.50 91 ILE A N 1
ATOM 725 C CA . ILE A 1 91 ? -0.750 5.303 11.407 1.00 83.50 91 ILE A CA 1
ATOM 726 C C . ILE A 1 91 ? -1.124 4.063 12.214 1.00 83.50 91 ILE A C 1
ATOM 728 O O . ILE A 1 91 ? -0.814 2.933 11.829 1.00 83.50 91 ILE A O 1
ATOM 732 N N . HIS A 1 92 ? -1.859 4.269 13.304 1.00 83.50 92 HIS A N 1
ATOM 733 C CA . HIS A 1 92 ? -2.424 3.188 14.103 1.00 83.50 92 HIS A CA 1
ATOM 734 C C . HIS A 1 92 ? -3.826 2.861 13.581 1.00 83.50 92 HIS A C 1
ATOM 736 O O . HIS A 1 92 ? -4.680 3.739 13.482 1.00 83.50 92 HIS A O 1
ATOM 742 N N . ILE A 1 93 ? -4.063 1.600 13.215 1.00 84.94 93 ILE A N 1
ATOM 743 C CA . ILE A 1 93 ? -5.342 1.138 12.660 1.00 84.94 93 ILE A CA 1
ATOM 744 C C . ILE A 1 93 ? -5.891 0.005 13.518 1.00 84.94 93 ILE A C 1
ATOM 746 O O . ILE A 1 93 ? -5.170 -0.948 13.819 1.00 84.94 93 ILE A O 1
ATOM 750 N N . SER A 1 94 ? -7.171 0.108 13.875 1.00 87.12 94 SER A N 1
ATOM 751 C CA . SER A 1 94 ? -7.9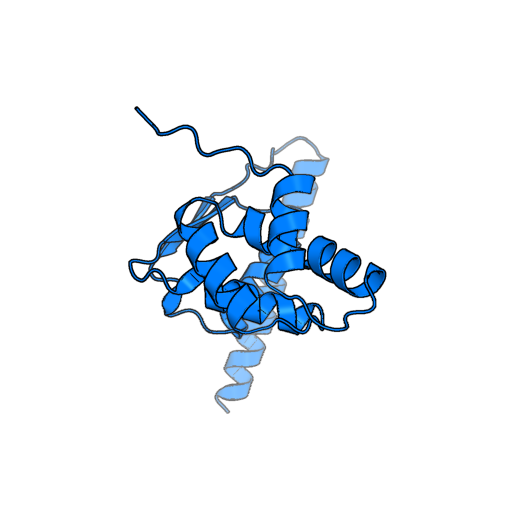12 -0.940 14.580 1.00 87.12 94 SER A CA 1
ATOM 752 C C . SER A 1 94 ? -8.131 -2.186 13.710 1.00 87.12 94 SER A C 1
ATOM 754 O O . SER A 1 94 ? -8.223 -2.126 12.480 1.00 87.12 94 SER A O 1
ATOM 756 N N . GLU A 1 95 ? -8.250 -3.351 14.345 1.00 81.31 95 GLU A N 1
ATOM 757 C CA . GLU A 1 95 ? -8.488 -4.613 13.635 1.00 81.31 95 GLU A CA 1
ATOM 758 C C . GLU A 1 95 ? -9.849 -4.630 12.909 1.00 81.31 95 GLU A C 1
ATOM 760 O O . GLU A 1 95 ? -9.977 -5.179 11.811 1.00 81.31 95 GLU A O 1
ATOM 765 N N . GLU A 1 96 ? -10.849 -3.944 13.463 1.00 83.31 96 GLU A N 1
ATOM 766 C CA . GLU A 1 96 ? -12.172 -3.762 12.855 1.00 83.31 96 GLU A CA 1
ATOM 767 C C . GLU A 1 96 ? -12.094 -2.953 11.554 1.00 83.31 96 GLU A C 1
ATOM 769 O O . GLU A 1 96 ? -12.652 -3.367 10.533 1.00 83.31 96 GLU A O 1
ATOM 774 N N . ALA A 1 97 ? -11.327 -1.857 11.545 1.00 84.12 97 ALA A N 1
ATOM 775 C CA . ALA A 1 97 ? -11.095 -1.059 10.342 1.00 84.12 97 ALA A CA 1
ATOM 776 C C . ALA A 1 97 ? -10.334 -1.850 9.263 1.00 84.12 97 ALA A C 1
ATOM 778 O O . ALA A 1 97 ? -10.676 -1.773 8.081 1.00 84.12 97 ALA A O 1
ATOM 779 N N . LEU A 1 98 ? -9.347 -2.667 9.650 1.00 80.81 98 LEU A N 1
ATOM 780 C CA . LEU A 1 98 ? -8.623 -3.556 8.729 1.00 80.81 98 LEU A CA 1
ATOM 781 C C . LEU A 1 98 ? -9.545 -4.594 8.079 1.00 80.81 98 LEU A C 1
ATOM 783 O O . LEU A 1 98 ? -9.486 -4.803 6.865 1.00 80.81 98 LEU A O 1
ATOM 787 N N . ASN A 1 99 ? -10.425 -5.216 8.863 1.00 81.44 99 ASN A N 1
ATOM 788 C CA . ASN A 1 99 ? -11.413 -6.162 8.348 1.00 81.44 99 ASN A CA 1
ATOM 789 C C . ASN A 1 99 ? -12.428 -5.483 7.417 1.00 81.44 99 ASN A C 1
ATOM 791 O O . ASN A 1 99 ? -12.816 -6.060 6.396 1.00 81.44 99 ASN A O 1
ATOM 795 N N . HIS A 1 100 ? -12.835 -4.252 7.730 1.00 81.19 100 HIS A N 1
ATOM 796 C CA . HIS A 1 100 ? -13.719 -3.468 6.873 1.00 81.19 100 HIS A CA 1
ATOM 797 C C . HIS A 1 100 ? -13.049 -3.112 5.535 1.00 81.19 100 HIS A C 1
ATOM 799 O O . HIS A 1 100 ? -13.628 -3.349 4.474 1.00 81.19 100 HIS A O 1
ATOM 805 N N . LEU A 1 101 ? -11.792 -2.657 5.561 1.00 78.44 101 LEU A N 1
ATOM 806 C CA . LEU A 1 101 ? -10.995 -2.386 4.358 1.00 78.44 101 LEU A CA 1
ATOM 807 C C . LEU A 1 101 ? -10.794 -3.641 3.503 1.00 78.44 101 LEU A C 1
ATOM 809 O O . LEU A 1 101 ? -10.904 -3.572 2.280 1.00 78.44 101 LEU A O 1
ATOM 813 N N . GLY A 1 102 ? -10.584 -4.803 4.131 1.00 76.44 102 GLY A N 1
ATOM 814 C CA . GLY A 1 102 ? -10.533 -6.090 3.436 1.00 76.44 102 GLY A CA 1
ATOM 815 C C . GLY A 1 102 ? -11.807 -6.377 2.637 1.00 76.44 102 GLY A C 1
ATOM 816 O O . GLY A 1 102 ? -11.735 -6.745 1.465 1.00 76.44 102 GLY A O 1
ATOM 817 N N . LYS A 1 103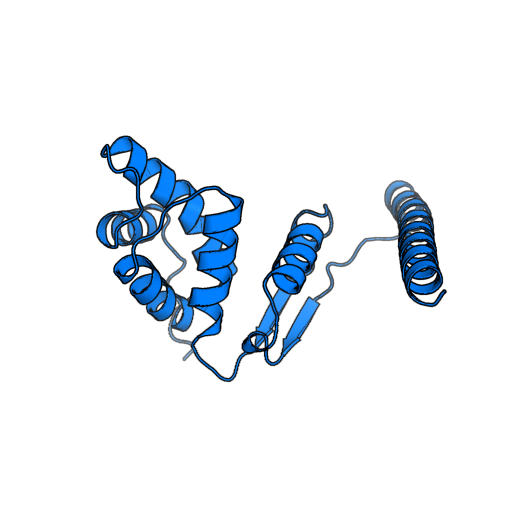 ? -12.982 -6.126 3.232 1.00 75.88 103 LYS A N 1
ATOM 818 C CA . LYS A 1 103 ? -14.276 -6.258 2.544 1.00 75.88 103 LYS A CA 1
ATOM 819 C C . LYS A 1 103 ? -14.430 -5.228 1.426 1.00 75.88 103 LYS A C 1
ATOM 821 O O . LYS A 1 103 ? -14.849 -5.594 0.331 1.00 75.88 103 LYS A O 1
ATOM 826 N N . MET A 1 104 ? -14.057 -3.968 1.648 1.00 74.50 104 MET A N 1
ATOM 827 C CA . MET A 1 104 ? -14.104 -2.933 0.606 1.00 74.50 104 MET A CA 1
ATOM 828 C C . MET A 1 104 ? -13.184 -3.242 -0.581 1.00 74.50 104 MET A C 1
ATOM 830 O O . MET A 1 104 ? -13.535 -2.951 -1.724 1.00 74.50 104 MET A O 1
ATOM 834 N N . GLY A 1 105 ? -12.041 -3.883 -0.341 1.00 69.38 105 GLY A N 1
ATOM 835 C CA . GLY A 1 105 ? -11.091 -4.252 -1.392 1.00 69.38 105 GLY A CA 1
ATOM 836 C C . GLY A 1 105 ? -11.561 -5.364 -2.314 1.00 69.38 105 GLY A C 1
ATOM 837 O O . GLY A 1 105 ? -10.995 -5.533 -3.385 1.00 69.38 105 GLY A O 1
ATOM 838 N N . THR A 1 106 ? -12.628 -6.081 -1.954 1.00 67.81 106 THR A N 1
ATOM 839 C CA . THR A 1 106 ? -13.310 -6.981 -2.900 1.00 67.81 106 THR A CA 1
ATOM 840 C C . THR A 1 106 ? -14.119 -6.215 -3.945 1.00 67.81 106 THR A C 1
ATOM 842 O O . THR A 1 106 ? -14.321 -6.701 -5.053 1.00 67.81 106 THR A O 1
ATOM 845 N N . LYS A 1 107 ? -14.573 -5.005 -3.600 1.00 66.25 107 LYS A N 1
ATOM 846 C CA . LYS A 1 107 ? -15.415 -4.162 -4.455 1.00 66.25 107 LYS A CA 1
ATOM 847 C C . LYS A 1 107 ? -14.616 -3.087 -5.188 1.00 66.25 107 LYS A C 1
ATOM 849 O O . LYS A 1 107 ? -15.112 -2.520 -6.149 1.00 66.25 107 LYS A O 1
ATOM 854 N N . THR A 1 108 ? -13.406 -2.773 -4.737 1.00 65.12 108 THR A N 1
ATOM 855 C CA . THR A 1 108 ? -12.630 -1.609 -5.190 1.00 65.12 108 THR A CA 1
ATOM 856 C C . THR A 1 108 ? -11.158 -1.960 -5.392 1.00 65.12 108 THR A C 1
ATOM 858 O O . THR A 1 108 ? -10.723 -3.067 -5.088 1.00 65.12 108 THR A O 1
ATOM 861 N N . THR A 1 109 ? -10.368 -1.033 -5.936 1.00 67.94 109 THR A N 1
ATOM 862 C CA . THR A 1 109 ? -8.933 -1.266 -6.160 1.00 67.94 109 THR A CA 1
ATOM 863 C C . THR A 1 109 ? -8.105 -0.988 -4.902 1.00 67.94 109 THR A C 1
ATOM 865 O O . THR A 1 109 ? -8.431 -0.103 -4.110 1.00 67.94 109 THR A O 1
ATOM 868 N N . LEU A 1 110 ? -6.971 -1.683 -4.755 1.00 64.44 110 LEU A N 1
ATOM 869 C CA . LEU A 1 110 ? -6.020 -1.464 -3.655 1.00 64.44 110 LEU A CA 1
ATOM 870 C C . LEU A 1 110 ? -5.508 -0.021 -3.582 1.00 64.44 110 LEU A C 1
ATOM 872 O O . LEU A 1 110 ? -5.325 0.507 -2.490 1.00 64.44 110 LEU A O 1
ATOM 876 N N . ARG A 1 111 ? -5.310 0.629 -4.737 1.00 68.00 111 ARG A N 1
ATOM 877 C CA . ARG A 1 111 ? -4.889 2.035 -4.814 1.00 68.00 111 ARG A CA 1
ATOM 878 C C . ARG A 1 111 ? -5.889 2.939 -4.105 1.00 68.00 111 ARG A C 1
ATOM 880 O O . ARG A 1 111 ? -5.488 3.751 -3.280 1.00 68.00 111 ARG A O 1
ATOM 887 N N . SER A 1 112 ? -7.173 2.753 -4.396 1.00 67.94 112 SER A N 1
ATOM 888 C CA . SER A 1 112 ? -8.234 3.555 -3.796 1.00 67.94 112 SER A CA 1
ATOM 889 C C . SER A 1 112 ? -8.294 3.359 -2.281 1.00 67.94 112 SER A C 1
ATOM 891 O O . SER A 1 112 ? -8.478 4.325 -1.560 1.00 67.94 112 SER A O 1
ATOM 893 N N . LEU A 1 113 ? -8.068 2.142 -1.780 1.00 73.81 113 LEU A N 1
ATOM 894 C CA . LEU A 1 113 ? -8.037 1.885 -0.335 1.00 73.81 113 LEU A CA 1
ATOM 895 C C . LEU A 1 113 ? -6.825 2.496 0.361 1.00 73.81 113 LEU A C 1
ATOM 897 O O . LEU A 1 113 ? -6.956 3.076 1.432 1.00 73.81 113 LEU A O 1
ATOM 901 N N . VAL A 1 114 ? -5.644 2.375 -0.246 1.00 75.62 114 VAL A N 1
ATOM 902 C CA . VAL A 1 114 ? -4.414 2.971 0.284 1.00 75.62 114 VAL A CA 1
ATOM 903 C C . VAL A 1 114 ? -4.541 4.492 0.360 1.00 75.62 114 VAL A C 1
ATOM 905 O O . VAL A 1 114 ? -4.142 5.087 1.355 1.00 75.62 114 VAL A O 1
ATOM 908 N N . GLN A 1 115 ? -5.166 5.110 -0.643 1.00 76.06 115 GLN A N 1
ATOM 909 C CA . GLN A 1 115 ? -5.419 6.550 -0.674 1.00 76.06 115 GLN A CA 1
ATOM 910 C C . GLN A 1 115 ? -6.390 7.031 0.412 1.00 76.06 115 GLN A C 1
ATOM 912 O O . GLN A 1 115 ? -6.369 8.213 0.738 1.00 76.06 115 GLN A O 1
ATOM 917 N N . LEU A 1 116 ? -7.212 6.148 0.991 1.00 80.62 116 LEU A N 1
ATOM 918 C CA . LEU A 1 116 ? -8.127 6.501 2.081 1.00 80.62 116 LEU A CA 1
ATOM 919 C C . LEU A 1 116 ? -7.440 6.530 3.453 1.00 80.62 116 LEU A C 1
ATOM 921 O O . LEU A 1 116 ? -7.971 7.144 4.373 1.00 80.62 116 LEU A O 1
ATOM 925 N N . LEU A 1 117 ? -6.263 5.913 3.609 1.00 82.44 117 LEU A N 1
ATOM 926 C CA . LEU A 1 117 ? -5.583 5.815 4.908 1.00 82.44 117 LEU A CA 1
ATOM 927 C C . LEU A 1 117 ? -5.161 7.180 5.449 1.00 82.44 117 LEU A C 1
ATOM 929 O O . LEU A 1 117 ? -5.430 7.492 6.606 1.00 82.44 117 LEU A O 1
ATOM 933 N N . THR A 1 118 ? -4.552 8.010 4.606 1.00 83.62 118 THR A N 1
ATOM 934 C CA . THR A 1 118 ? -4.094 9.352 4.977 1.00 83.62 118 THR A CA 1
ATOM 935 C C . THR A 1 118 ? -5.249 10.294 5.360 1.00 83.62 118 THR A C 1
ATOM 937 O O . THR A 1 118 ? -5.193 10.862 6.455 1.00 83.62 118 THR A O 1
ATOM 940 N N . PRO A 1 119 ? -6.319 10.462 4.548 1.00 86.25 119 PRO A N 1
ATOM 941 C CA . PRO A 1 119 ? -7.446 11.310 4.932 1.00 86.25 119 PRO A CA 1
ATOM 942 C C . PRO A 1 119 ? -8.227 10.748 6.125 1.00 86.25 119 PRO A C 1
ATOM 944 O O . PRO A 1 119 ? -8.623 11.525 6.988 1.00 86.25 119 PRO A O 1
ATOM 947 N N . ALA A 1 120 ? -8.384 9.428 6.249 1.00 86.44 120 ALA A N 1
ATOM 948 C CA . ALA A 1 120 ? -9.052 8.845 7.411 1.00 86.44 120 ALA A CA 1
ATOM 949 C C . ALA A 1 120 ? -8.245 9.010 8.707 1.00 86.44 120 ALA A C 1
ATOM 951 O O . ALA A 1 120 ? -8.833 9.218 9.765 1.00 86.44 120 ALA A O 1
ATOM 952 N N . ASN A 1 121 ? -6.909 8.976 8.639 1.00 86.12 121 ASN A N 1
ATOM 953 C CA . ASN A 1 121 ? -6.053 9.304 9.780 1.00 86.12 121 ASN A CA 1
ATOM 954 C C . ASN A 1 121 ? -6.185 10.775 10.185 1.00 86.12 121 ASN A C 1
ATOM 956 O O . ASN A 1 121 ? -6.233 11.099 11.367 1.00 86.12 121 ASN A O 1
ATOM 960 N N . LEU A 1 122 ? -6.245 11.678 9.204 1.00 85.56 122 LEU A N 1
ATOM 961 C CA . LEU A 1 122 ? -6.459 13.098 9.468 1.00 85.56 122 LEU A CA 1
ATOM 962 C C . LEU A 1 122 ? -7.814 13.329 10.149 1.00 85.56 122 LEU A C 1
ATOM 964 O O . LEU A 1 122 ? -7.894 14.081 11.114 1.00 85.56 122 LEU A O 1
ATOM 968 N N . LEU A 1 123 ? -8.856 12.646 9.679 1.00 85.06 123 LEU A N 1
ATOM 969 C CA . LEU A 1 123 ? -10.210 12.750 10.214 1.00 85.06 123 LEU A CA 1
ATOM 970 C C . LEU A 1 123 ? -10.312 12.156 11.629 1.00 85.06 123 LEU A C 1
ATOM 972 O O . LEU A 1 123 ? -10.906 12.772 12.510 1.00 85.06 123 LEU A O 1
ATOM 976 N N . ALA A 1 124 ? -9.635 11.031 11.883 1.00 85.62 124 ALA A N 1
ATOM 977 C CA . ALA A 1 124 ? -9.479 10.478 13.227 1.00 85.62 124 ALA A CA 1
ATOM 978 C C . ALA A 1 124 ? -8.812 11.489 14.176 1.00 85.62 124 ALA A C 1
ATOM 980 O O . ALA A 1 124 ? -9.354 11.770 15.244 1.00 85.62 124 ALA A O 1
ATOM 981 N N . LYS A 1 125 ? -7.713 12.127 13.744 1.00 84.50 125 LYS A N 1
ATOM 982 C CA . LYS A 1 125 ? -7.022 13.166 14.525 1.00 84.50 125 LYS A CA 1
ATOM 983 C C . LYS A 1 125 ? -7.890 14.395 14.793 1.00 84.50 125 LYS A C 1
ATOM 985 O O . LYS A 1 125 ? -7.850 14.924 15.899 1.00 84.50 125 LYS A O 1
ATOM 990 N N . ILE A 1 126 ? -8.681 14.843 13.814 1.00 84.94 126 ILE A N 1
ATOM 991 C CA . ILE A 1 126 ? -9.632 15.958 13.985 1.00 84.94 126 ILE A CA 1
ATOM 992 C C . ILE A 1 126 ? -10.692 15.610 15.039 1.00 84.94 126 ILE A C 1
ATOM 994 O O . ILE A 1 126 ? -11.045 16.458 15.854 1.00 84.94 126 ILE A O 1
ATOM 998 N N . ASN A 1 127 ? -11.131 14.352 15.079 1.00 81.94 127 ASN A N 1
ATOM 999 C CA . ASN A 1 127 ? -12.072 13.842 16.076 1.00 81.94 127 ASN A CA 1
ATOM 1000 C C . ASN A 1 127 ? -11.409 13.495 17.426 1.00 81.94 127 ASN A C 1
ATOM 1002 O O . ASN A 1 127 ? -12.068 12.943 18.306 1.00 81.94 127 ASN A O 1
ATOM 1006 N N . GLY A 1 128 ? -10.117 13.799 17.605 1.00 83.00 128 GLY A N 1
ATOM 1007 C CA . GLY A 1 128 ? -9.366 13.522 18.833 1.00 83.00 128 GLY A CA 1
ATOM 1008 C C . GLY A 1 128 ? -9.018 12.045 19.051 1.00 83.00 128 GLY A C 1
ATOM 1009 O O . GLY A 1 128 ? -8.659 11.669 20.164 1.00 83.00 128 GLY A O 1
ATOM 1010 N N . LYS A 1 129 ? -9.132 11.202 18.018 1.00 82.81 129 LYS A N 1
ATOM 1011 C CA . LYS A 1 129 ? -8.752 9.783 18.047 1.00 82.81 129 LYS A CA 1
ATOM 1012 C C . LYS A 1 129 ? -7.337 9.612 17.471 1.00 82.81 129 LYS A C 1
ATOM 1014 O O . LYS A 1 129 ? -7.051 10.061 16.364 1.00 82.81 129 LYS A O 1
ATOM 1019 N N . ASP A 1 130 ? -6.465 8.902 18.188 1.00 78.69 130 ASP A N 1
ATOM 1020 C CA . ASP A 1 130 ? -5.094 8.577 17.737 1.00 78.69 130 ASP A CA 1
ATOM 1021 C C . ASP A 1 130 ? -5.026 7.356 16.802 1.00 78.69 130 ASP A C 1
ATOM 1023 O O . ASP A 1 130 ? -3.968 7.024 16.262 1.00 78.69 130 ASP A O 1
ATOM 1027 N N . SER A 1 131 ? -6.156 6.671 16.609 1.00 84.06 131 SER A N 1
ATOM 1028 C CA . SER A 1 131 ? -6.248 5.483 15.767 1.00 84.06 131 SER A CA 1
ATOM 1029 C C . SER A 1 131 ? -7.451 5.535 14.839 1.00 84.06 131 SER A C 1
ATOM 1031 O O . SER A 1 131 ? -8.493 6.102 15.169 1.00 84.06 131 SER A O 1
ATOM 1033 N N . ILE A 1 132 ? -7.299 4.918 13.671 1.00 85.25 132 ILE A N 1
ATOM 1034 C CA . ILE A 1 132 ? -8.373 4.782 12.699 1.00 85.25 132 ILE A CA 1
ATOM 1035 C C . ILE A 1 132 ? -9.328 3.675 13.148 1.00 85.25 132 ILE A C 1
ATOM 1037 O O . ILE A 1 132 ? -8.972 2.489 13.193 1.00 85.25 132 ILE A O 1
ATOM 1041 N N . GLU A 1 133 ? -10.570 4.070 13.385 1.00 88.00 133 GLU A N 1
ATOM 1042 C CA . GLU A 1 133 ? -11.703 3.178 13.614 1.00 88.00 133 GLU A CA 1
ATOM 1043 C C . GLU A 1 133 ? -12.532 2.984 12.340 1.00 88.00 133 GLU A C 1
ATOM 1045 O O . GLU A 1 133 ? -12.397 3.720 11.355 1.00 88.00 133 GLU A O 1
ATOM 1050 N N . GLN A 1 134 ? -13.412 1.979 12.356 1.00 84.19 134 GLN A N 1
ATOM 1051 C CA . GLN A 1 134 ? -14.307 1.695 11.234 1.00 84.19 134 GLN A CA 1
ATOM 1052 C C . GLN A 1 134 ? -15.170 2.915 10.864 1.00 84.19 134 GLN A C 1
ATOM 1054 O O . GLN A 1 134 ? -15.365 3.180 9.681 1.00 84.19 134 GLN A O 1
ATOM 1059 N N . GLU A 1 135 ? -15.635 3.681 11.852 1.00 82.69 135 GLU A N 1
ATOM 1060 C CA . GLU A 1 135 ? -16.457 4.881 11.653 1.00 82.69 135 GLU A CA 1
ATOM 1061 C C . GLU A 1 135 ? -15.738 5.938 10.798 1.00 82.69 135 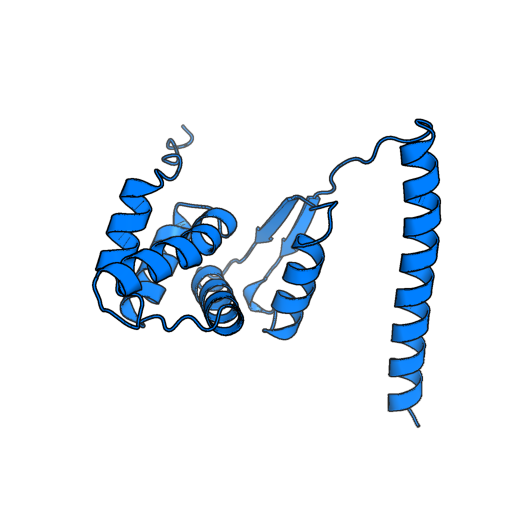GLU A C 1
ATOM 1063 O O . GLU A 1 135 ? -16.271 6.394 9.786 1.00 82.69 135 GLU A O 1
ATOM 1068 N N . SER A 1 136 ? -14.482 6.253 11.133 1.00 82.31 136 SER A N 1
ATOM 1069 C CA . SER A 1 136 ? -13.665 7.218 10.384 1.00 82.31 136 SER A CA 1
ATOM 1070 C C . SER A 1 136 ? -13.395 6.754 8.953 1.00 82.31 136 SER A C 1
ATOM 1072 O O . SER A 1 136 ? -13.345 7.568 8.030 1.00 82.31 136 SER A O 1
ATOM 1074 N N . MET A 1 137 ? -13.250 5.443 8.743 1.00 80.12 137 MET A N 1
ATOM 1075 C CA . MET A 1 137 ? -13.118 4.858 7.405 1.00 80.12 137 MET A CA 1
ATOM 1076 C C . MET A 1 137 ? -14.398 4.996 6.589 1.00 80.12 137 MET A C 1
ATOM 1078 O O . MET A 1 137 ? -14.351 5.338 5.407 1.00 80.12 137 MET A O 1
ATOM 1082 N N . GLU A 1 138 ? -15.543 4.761 7.217 1.00 81.31 138 GLU A N 1
ATOM 1083 C CA . GLU A 1 138 ? -16.841 4.816 6.562 1.00 81.31 138 GLU A CA 1
ATOM 1084 C C . GLU A 1 138 ? -17.205 6.258 6.176 1.00 81.31 138 GLU A C 1
ATOM 1086 O O . GLU A 1 138 ? -17.617 6.498 5.038 1.00 81.31 138 GLU A O 1
ATOM 1091 N N . GLU A 1 139 ? -16.946 7.233 7.053 1.00 81.38 139 GLU A N 1
ATOM 1092 C CA . GLU A 1 139 ? -17.060 8.664 6.739 1.00 81.38 139 GLU A CA 1
ATOM 1093 C C . GLU A 1 139 ? -16.129 9.082 5.603 1.00 81.38 139 GLU A C 1
ATOM 1095 O O . GLU A 1 139 ? -16.572 9.707 4.638 1.00 81.38 139 GLU A O 1
ATOM 1100 N N . THR A 1 140 ? -14.858 8.681 5.663 1.00 79.81 140 THR A N 1
ATOM 1101 C CA . THR A 1 140 ? -13.877 9.017 4.622 1.00 79.81 140 THR A CA 1
ATOM 1102 C C . THR A 1 140 ? -14.274 8.405 3.278 1.00 79.81 140 THR A C 1
ATOM 1104 O O . THR A 1 140 ? -14.175 9.066 2.247 1.00 79.81 140 THR A O 1
ATOM 1107 N N . SER A 1 141 ? -14.798 7.176 3.267 1.00 75.44 141 SER A N 1
ATOM 1108 C CA . SER A 1 141 ? -15.267 6.524 2.038 1.00 75.44 141 SER A CA 1
ATOM 1109 C C . SER A 1 141 ? -16.447 7.254 1.384 1.00 75.44 141 SER A C 1
ATOM 1111 O O . SER A 1 141 ? -16.514 7.338 0.156 1.00 75.44 141 SER A O 1
ATOM 1113 N N . LYS A 1 142 ? -17.353 7.817 2.198 1.00 77.62 142 LYS A N 1
ATOM 1114 C CA . LYS A 1 142 ? -18.493 8.620 1.735 1.00 77.62 142 LYS A CA 1
ATOM 1115 C C . LYS A 1 142 ? -18.031 9.977 1.217 1.00 77.62 142 LYS A C 1
ATOM 1117 O O . LYS A 1 142 ? -18.494 10.414 0.168 1.00 77.62 142 LYS A O 1
ATOM 1122 N N . LEU A 1 143 ? -17.110 10.619 1.935 1.00 76.81 143 LEU A N 1
ATOM 1123 C CA . LEU A 1 143 ? -16.617 11.958 1.620 1.00 76.81 143 LEU A CA 1
ATOM 1124 C C . LEU A 1 143 ? -15.760 11.976 0.347 1.00 76.81 143 LEU A C 1
ATOM 1126 O O . LEU A 1 143 ? -15.887 12.882 -0.471 1.00 76.81 1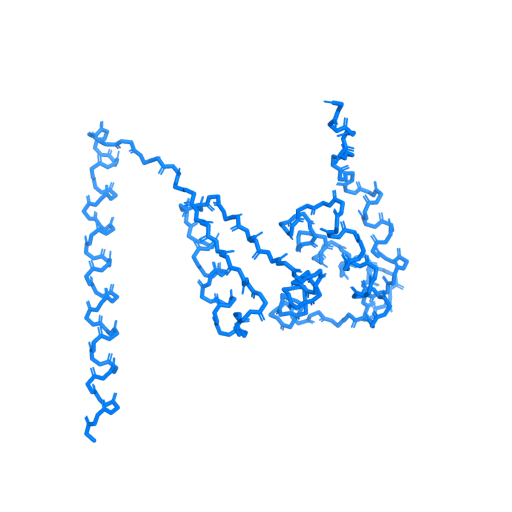43 LEU A O 1
ATOM 1130 N N . PHE A 1 144 ? -14.923 10.955 0.154 1.00 70.38 144 PHE A N 1
ATOM 1131 C CA . PHE A 1 144 ? -14.015 10.840 -0.991 1.00 70.38 144 PHE A CA 1
ATOM 1132 C C . PHE A 1 144 ? -14.577 9.997 -2.146 1.00 70.38 144 PHE A C 1
ATOM 1134 O O . PHE A 1 144 ? -13.811 9.585 -3.013 1.00 70.38 144 PHE A O 1
ATOM 1141 N N . MET A 1 145 ? -15.901 9.770 -2.156 1.00 54.41 145 MET A N 1
ATOM 1142 C CA . MET A 1 145 ? -16.713 9.210 -3.246 1.00 54.41 145 MET A CA 1
ATOM 1143 C C . MET A 1 145 ? -15.925 8.247 -4.144 1.00 54.41 145 MET A C 1
ATOM 1145 O O . MET A 1 145 ? -15.515 8.588 -5.255 1.00 54.41 145 MET A O 1
ATOM 1149 N N . MET A 1 146 ? -15.695 7.022 -3.658 1.00 50.47 146 MET A N 1
ATOM 1150 C CA . MET A 1 146 ? -15.149 5.976 -4.522 1.00 50.47 146 MET A CA 1
ATOM 1151 C C . MET A 1 146 ? -16.085 5.841 -5.733 1.00 50.47 146 MET A C 1
ATOM 1153 O O . MET A 1 146 ? -17.301 5.755 -5.528 1.00 50.47 146 MET A O 1
ATOM 1157 N N . PRO A 1 147 ? -15.579 5.833 -6.982 1.00 46.38 147 PRO A N 1
ATOM 1158 C CA . PRO A 1 147 ? -16.425 5.565 -8.131 1.00 46.38 147 PRO A CA 1
ATOM 1159 C C . PRO A 1 147 ? -17.104 4.226 -7.876 1.00 46.38 147 PRO A C 1
ATOM 1161 O O . PRO A 1 147 ? -16.442 3.195 -7.736 1.00 46.38 147 PRO A O 1
ATOM 1164 N N . ASN A 1 148 ? -18.426 4.279 -7.723 1.00 44.69 148 ASN A N 1
ATOM 1165 C CA . ASN A 1 148 ? -19.246 3.107 -7.485 1.00 44.69 148 ASN A CA 1
ATOM 1166 C C . ASN A 1 148 ? -18.912 2.128 -8.619 1.00 44.69 148 ASN A C 1
ATOM 1168 O O . ASN A 1 148 ? -19.028 2.533 -9.783 1.00 44.69 148 ASN A O 1
ATOM 1172 N N . PRO A 1 149 ? -18.449 0.896 -8.340 1.00 45.41 149 PRO A N 1
ATOM 1173 C CA . PRO A 1 149 ? -18.273 -0.083 -9.392 1.00 45.41 149 PRO A CA 1
ATOM 1174 C C . PRO A 1 149 ? -19.670 -0.322 -9.943 1.00 45.41 149 PRO A C 1
ATOM 1176 O O . PRO A 1 149 ? -20.494 -0.979 -9.308 1.00 45.41 149 PRO A O 1
ATOM 1179 N N . GLN A 1 150 ? -19.972 0.286 -11.088 1.00 44.16 150 GLN A N 1
ATOM 1180 C CA . GLN A 1 150 ? -21.166 -0.073 -11.827 1.00 44.16 150 GLN A CA 1
ATOM 1181 C C . GLN A 1 150 ? -21.057 -1.581 -12.063 1.00 44.16 150 GLN A C 1
ATOM 1183 O O . GLN A 1 150 ? -19.983 -2.035 -12.489 1.00 44.16 150 GLN A O 1
ATOM 1188 N N . PRO A 1 151 ? -22.091 -2.371 -11.723 1.00 38.94 151 PRO A N 1
ATOM 1189 C CA . PRO A 1 151 ? -22.075 -3.788 -12.030 1.00 38.94 151 PRO A CA 1
ATOM 1190 C C . PRO A 1 151 ? -21.799 -3.901 -13.527 1.00 38.94 151 PRO A C 1
ATOM 1192 O O . PRO A 1 151 ? -22.520 -3.316 -14.334 1.00 38.94 151 PRO A O 1
ATOM 1195 N N . ARG A 1 152 ? -20.698 -4.566 -13.895 1.00 44.50 152 ARG A N 1
ATOM 1196 C CA . ARG A 1 152 ? -20.442 -4.881 -15.299 1.00 44.50 152 ARG A CA 1
ATOM 1197 C C . ARG A 1 152 ? -21.537 -5.862 -15.703 1.00 44.50 152 ARG A C 1
ATOM 1199 O O . ARG A 1 152 ? -21.493 -7.015 -15.281 1.00 44.50 152 ARG A O 1
ATOM 1206 N N . SER A 1 153 ? -22.546 -5.332 -16.391 1.00 51.56 153 SER A N 1
ATOM 1207 C CA . SER A 1 153 ? -23.568 -6.084 -17.116 1.00 51.56 153 SER A CA 1
ATOM 1208 C C . SER A 1 153 ? -22.925 -7.006 -18.137 1.00 51.56 153 SER A C 1
ATOM 1210 O O . SER A 1 153 ? -21.981 -6.517 -18.803 1.00 51.56 153 SER A O 1
#